Protein AF-A0A2A6FFE0-F1 (afdb_monomer)

Structure (mmCIF, N/CA/C/O backbone):
data_AF-A0A2A6FFE0-F1
#
_entry.id   AF-A0A2A6FFE0-F1
#
loop_
_atom_site.group_PDB
_atom_site.id
_atom_site.type_symbol
_atom_site.label_atom_id
_atom_site.label_alt_id
_atom_site.label_comp_id
_atom_site.label_asym_id
_atom_site.label_entity_id
_atom_site.label_seq_id
_atom_site.pdbx_PDB_ins_code
_atom_site.Cartn_x
_atom_site.Cartn_y
_atom_site.Cartn_z
_atom_site.occupancy
_atom_site.B_iso_or_equiv
_atom_site.auth_seq_id
_atom_site.auth_comp_id
_atom_site.auth_asym_id
_atom_site.auth_atom_id
_atom_site.pdbx_PDB_model_num
ATOM 1 N N . MET A 1 1 ? 25.923 25.895 -0.706 1.00 37.16 1 MET A N 1
ATOM 2 C CA . MET A 1 1 ? 24.737 25.204 -1.254 1.00 37.16 1 MET A CA 1
ATOM 3 C C . MET A 1 1 ? 25.011 23.716 -1.160 1.00 37.16 1 MET A C 1
ATOM 5 O O . MET A 1 1 ? 25.897 23.252 -1.861 1.00 37.16 1 MET A O 1
ATOM 9 N N . GLY A 1 2 ? 24.360 23.000 -0.243 1.00 40.16 2 GLY A N 1
ATOM 10 C CA . GLY A 1 2 ? 24.416 21.536 -0.259 1.00 40.16 2 GLY A CA 1
ATOM 11 C C . GLY A 1 2 ? 23.530 21.030 -1.398 1.00 40.16 2 GLY A C 1
ATOM 12 O O . GLY A 1 2 ? 22.443 21.592 -1.568 1.00 40.16 2 GLY A O 1
ATOM 13 N N . PRO A 1 3 ? 23.961 20.048 -2.204 1.00 49.41 3 PRO A N 1
ATOM 14 C CA . PRO A 1 3 ? 23.060 19.420 -3.147 1.00 49.41 3 PRO A CA 1
ATOM 15 C C . PRO A 1 3 ? 22.041 18.659 -2.302 1.00 49.41 3 PRO A C 1
ATOM 17 O O . PRO A 1 3 ? 22.361 17.660 -1.664 1.00 49.41 3 PRO A O 1
ATOM 20 N N . GLY A 1 4 ? 20.829 19.200 -2.220 1.00 49.94 4 GLY A N 1
ATOM 21 C CA . GLY A 1 4 ? 19.681 18.408 -1.826 1.00 49.94 4 GLY A CA 1
ATOM 22 C C . GLY A 1 4 ? 19.539 17.343 -2.894 1.00 49.94 4 GLY A C 1
ATOM 23 O O . GLY A 1 4 ? 19.061 17.641 -3.988 1.00 49.94 4 GLY A O 1
ATOM 24 N N . ASP A 1 5 ? 20.040 16.154 -2.584 1.00 46.62 5 ASP A N 1
ATOM 25 C CA . ASP A 1 5 ? 19.750 14.915 -3.277 1.00 46.62 5 ASP A CA 1
ATOM 26 C C . ASP A 1 5 ? 18.234 14.716 -3.215 1.00 46.62 5 ASP A C 1
ATOM 28 O O . ASP A 1 5 ? 17.674 14.108 -2.307 1.00 46.62 5 ASP A O 1
ATOM 32 N N . ARG A 1 6 ? 17.524 15.365 -4.136 1.00 48.56 6 ARG A N 1
ATOM 33 C CA . ARG A 1 6 ? 16.200 14.915 -4.511 1.00 48.56 6 ARG A CA 1
ATOM 34 C C . ARG A 1 6 ? 16.473 13.722 -5.401 1.00 48.56 6 ARG A C 1
ATOM 36 O O . ARG A 1 6 ? 16.582 13.872 -6.616 1.00 48.56 6 ARG A O 1
ATOM 43 N N . THR A 1 7 ? 16.613 12.553 -4.786 1.00 47.91 7 THR A N 1
ATOM 44 C CA . THR A 1 7 ? 16.289 11.295 -5.448 1.00 47.91 7 THR A CA 1
ATOM 45 C C . THR A 1 7 ? 14.805 11.380 -5.817 1.00 47.91 7 THR A C 1
ATOM 47 O O . THR A 1 7 ? 13.934 10.855 -5.137 1.00 47.91 7 THR A O 1
ATOM 50 N N . THR A 1 8 ? 14.479 12.126 -6.875 1.00 50.09 8 THR A N 1
ATOM 51 C CA . THR A 1 8 ? 13.198 12.003 -7.567 1.00 50.09 8 THR A CA 1
ATOM 52 C C . THR A 1 8 ? 13.331 10.753 -8.424 1.00 50.09 8 THR A C 1
ATOM 54 O O . THR A 1 8 ?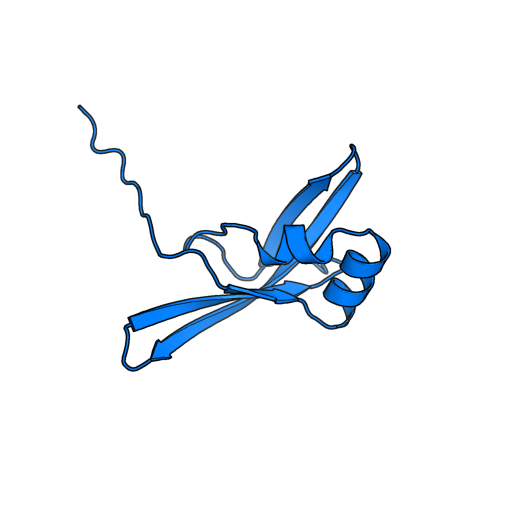 13.489 10.817 -9.641 1.00 50.09 8 THR A O 1
ATOM 57 N N . GLY A 1 9 ? 13.382 9.598 -7.755 1.00 58.19 9 GLY A N 1
ATOM 58 C CA . GLY A 1 9 ? 12.948 8.366 -8.389 1.00 58.19 9 GLY A CA 1
ATOM 59 C C . GLY A 1 9 ? 11.488 8.559 -8.777 1.00 58.19 9 GLY A C 1
ATOM 60 O O . GLY A 1 9 ? 10.752 9.247 -8.069 1.00 58.19 9 GLY A O 1
ATOM 61 N N . GLU A 1 10 ? 11.081 8.034 -9.927 1.00 68.62 10 GLU A N 1
ATOM 62 C CA . GLU A 1 10 ? 9.670 8.087 -10.301 1.00 68.62 10 GLU A CA 1
ATOM 63 C C . GLU A 1 10 ? 8.813 7.440 -9.195 1.00 68.62 10 GLU A C 1
ATOM 65 O O . GLU A 1 10 ? 9.251 6.434 -8.619 1.00 68.62 10 GLU A O 1
ATOM 70 N N . PRO A 1 11 ? 7.636 8.014 -8.872 1.00 78.25 11 PRO A N 1
ATOM 71 C CA . PRO A 1 11 ? 6.775 7.512 -7.806 1.00 78.25 11 PRO A CA 1
ATOM 72 C C . PRO A 1 11 ? 6.459 6.032 -8.023 1.00 78.25 11 PRO A C 1
ATOM 74 O O . PRO A 1 11 ? 6.211 5.592 -9.152 1.00 78.25 11 PRO A O 1
ATOM 77 N N . ALA A 1 12 ? 6.462 5.250 -6.942 1.00 89.19 12 ALA A N 1
ATOM 78 C CA . ALA A 1 12 ? 6.083 3.850 -7.027 1.00 89.19 12 ALA A CA 1
ATOM 79 C C . ALA A 1 12 ? 4.605 3.700 -7.414 1.00 89.19 12 ALA A C 1
ATOM 81 O O . ALA A 1 12 ? 3.729 4.380 -6.887 1.00 89.19 12 ALA A O 1
ATOM 82 N N . ILE A 1 13 ? 4.312 2.736 -8.284 1.00 93.00 13 ILE A N 1
ATOM 83 C CA . ILE A 1 13 ? 2.950 2.264 -8.516 1.00 93.00 13 ILE A CA 1
ATOM 84 C C . ILE A 1 13 ? 2.507 1.491 -7.274 1.00 93.00 13 ILE A C 1
ATOM 86 O O . ILE A 1 13 ? 3.116 0.480 -6.913 1.00 93.00 13 ILE A O 1
ATOM 90 N N . ILE A 1 14 ? 1.432 1.945 -6.636 1.00 95.06 14 ILE A N 1
ATOM 91 C CA . ILE A 1 14 ? 0.863 1.290 -5.460 1.00 95.06 14 ILE A CA 1
ATOM 92 C C . ILE A 1 14 ? -0.229 0.310 -5.883 1.00 95.06 14 ILE A C 1
ATOM 94 O O . ILE A 1 14 ? -1.185 0.670 -6.565 1.00 95.06 14 ILE A O 1
ATOM 98 N N . ILE A 1 15 ? -0.104 -0.938 -5.439 1.00 95.62 15 ILE A N 1
ATOM 99 C CA . ILE A 1 15 ? -1.088 -2.001 -5.642 1.00 95.62 15 ILE A CA 1
ATOM 100 C C . ILE A 1 15 ? -1.616 -2.449 -4.282 1.00 95.62 15 ILE A C 1
ATOM 102 O O . ILE A 1 15 ? -0.849 -2.807 -3.393 1.00 95.62 15 ILE A O 1
ATOM 106 N N . LEU A 1 16 ? -2.934 -2.487 -4.116 1.00 95.69 16 LEU A N 1
ATOM 107 C CA . LEU A 1 16 ? -3.564 -3.008 -2.904 1.00 95.69 16 LEU A CA 1
ATOM 108 C C . LEU A 1 16 ? -3.884 -4.500 -3.052 1.00 95.69 16 LEU A C 1
ATOM 110 O O . LEU A 1 16 ? -4.422 -4.927 -4.078 1.00 95.69 16 LEU A O 1
ATOM 114 N N . THR A 1 17 ? -3.633 -5.301 -2.013 1.00 96.44 17 THR A N 1
ATOM 115 C CA . THR A 1 17 ? -4.232 -6.643 -1.929 1.00 96.44 17 THR A CA 1
ATOM 116 C C . THR A 1 17 ? -5.759 -6.549 -1.895 1.00 96.44 17 THR A C 1
ATOM 118 O O . THR A 1 17 ? -6.337 -5.498 -1.617 1.00 96.44 17 THR A O 1
ATOM 121 N N . VAL A 1 18 ? -6.450 -7.668 -2.125 1.00 95.81 18 VAL A N 1
ATOM 122 C CA . VAL A 1 18 ? -7.919 -7.710 -2.021 1.00 95.81 18 VAL A CA 1
ATOM 123 C C . VAL A 1 18 ? -8.393 -7.260 -0.632 1.00 95.81 18 VAL A C 1
ATOM 125 O O . VAL A 1 18 ? -9.357 -6.500 -0.535 1.00 95.81 18 VAL A O 1
ATOM 128 N N . ALA A 1 19 ? -7.700 -7.677 0.433 1.00 94.56 19 ALA A N 1
ATOM 129 C CA . ALA A 1 19 ? -8.034 -7.302 1.804 1.00 94.56 19 ALA A CA 1
ATOM 130 C C . ALA A 1 19 ? -7.786 -5.807 2.067 1.00 94.56 19 ALA A C 1
ATOM 132 O O . ALA A 1 19 ? -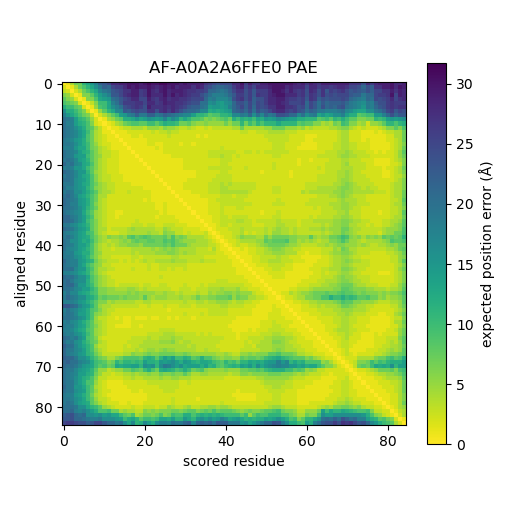8.688 -5.117 2.553 1.00 94.56 19 ALA A O 1
ATOM 133 N N . ALA A 1 20 ? -6.625 -5.282 1.653 1.00 95.69 20 ALA A N 1
ATOM 134 C CA . ALA A 1 20 ? -6.308 -3.857 1.741 1.00 95.69 20 ALA A CA 1
ATOM 135 C C . ALA A 1 20 ? -7.283 -2.993 0.950 1.00 95.69 20 ALA A C 1
ATOM 137 O O . ALA A 1 20 ? -7.784 -2.000 1.472 1.00 95.69 20 ALA A O 1
ATOM 138 N N . ARG A 1 21 ? -7.624 -3.397 -0.275 1.00 95.81 21 ARG A N 1
ATOM 139 C CA . ARG A 1 21 ? -8.567 -2.669 -1.124 1.00 95.81 21 ARG A CA 1
ATOM 140 C C . ARG A 1 21 ? -9.970 -2.668 -0.540 1.00 95.81 21 ARG A C 1
ATOM 142 O O . ARG A 1 21 ? -10.625 -1.628 -0.543 1.00 95.81 21 ARG A O 1
ATOM 149 N N . HIS A 1 22 ? -10.431 -3.801 -0.012 1.00 96.56 22 HIS A N 1
ATOM 150 C CA . HIS A 1 22 ? -11.732 -3.892 0.646 1.00 96.56 22 HIS A CA 1
ATOM 151 C C . HIS A 1 22 ? -11.794 -2.993 1.889 1.00 96.56 22 HIS A C 1
ATOM 153 O O . HIS A 1 22 ? -12.755 -2.242 2.064 1.00 96.56 22 HIS A O 1
ATOM 159 N N . TYR A 1 23 ? -10.749 -3.013 2.721 1.00 95.44 23 TYR A N 1
ATOM 160 C CA . TYR A 1 23 ? -10.637 -2.113 3.866 1.00 95.44 23 TYR A CA 1
ATOM 161 C C . TYR A 1 23 ? -10.612 -0.641 3.435 1.00 95.44 23 TYR A C 1
ATOM 163 O O . TYR A 1 23 ? -11.434 0.144 3.903 1.00 95.44 23 TYR A O 1
ATOM 171 N N . ALA A 1 24 ? -9.730 -0.271 2.507 1.00 95.38 24 ALA A N 1
ATOM 172 C CA . ALA A 1 24 ? -9.570 1.105 2.051 1.00 95.38 24 ALA A CA 1
ATOM 173 C C . ALA A 1 24 ? -10.848 1.650 1.394 1.00 95.38 24 ALA A C 1
ATOM 175 O O . ALA A 1 24 ? -11.234 2.790 1.640 1.00 95.38 24 ALA A O 1
ATOM 176 N N . SER A 1 25 ? -11.563 0.817 0.633 1.00 95.56 25 SER A N 1
ATOM 177 C CA . SER A 1 25 ? -12.864 1.179 0.055 1.00 95.56 25 SER A CA 1
ATOM 178 C C . SER A 1 25 ? -13.912 1.420 1.141 1.00 95.56 25 SER A C 1
ATOM 180 O O . SER A 1 25 ? -14.636 2.410 1.087 1.00 95.56 25 SER A O 1
ATOM 182 N N . LYS A 1 26 ? -13.960 0.565 2.173 1.00 95.38 26 LYS A N 1
ATOM 183 C CA . LYS A 1 26 ? -14.868 0.734 3.319 1.00 95.38 26 LYS A CA 1
ATOM 184 C C . LYS A 1 26 ? -14.605 2.033 4.090 1.00 95.38 26 LYS A C 1
ATOM 186 O O . LYS A 1 26 ? -15.548 2.605 4.626 1.00 95.38 26 LYS A O 1
ATOM 191 N N . GLN A 1 27 ? -13.352 2.484 4.143 1.00 94.50 27 GLN A N 1
ATOM 192 C CA . GLN A 1 27 ? -12.961 3.736 4.802 1.00 94.50 27 GLN A CA 1
ATOM 193 C C . GLN A 1 27 ? -12.996 4.962 3.872 1.00 94.50 27 GLN A C 1
ATOM 195 O O . GLN A 1 27 ? -12.768 6.076 4.336 1.00 94.50 27 GLN A O 1
ATOM 200 N N . GLY A 1 28 ? -13.267 4.790 2.572 1.00 94.75 28 GLY A N 1
ATOM 201 C CA . GLY A 1 28 ? -13.227 5.887 1.598 1.00 94.75 28 GLY A CA 1
ATOM 202 C C . GLY A 1 28 ? -11.824 6.482 1.406 1.00 94.75 28 GLY A C 1
ATOM 203 O O . GLY A 1 28 ? -11.684 7.702 1.287 1.00 94.75 28 GLY A O 1
ATOM 204 N N . ILE A 1 29 ? -10.791 5.629 1.442 1.00 95.44 29 ILE A N 1
ATOM 205 C CA . ILE A 1 29 ? -9.371 6.017 1.324 1.00 95.44 29 ILE A CA 1
ATOM 206 C C . ILE A 1 29 ? -8.617 5.290 0.204 1.00 95.44 29 ILE A C 1
ATOM 208 O O . ILE A 1 29 ? -7.405 5.428 0.106 1.00 95.44 29 ILE A O 1
ATOM 212 N N . ALA A 1 30 ? -9.294 4.476 -0.612 1.00 93.81 30 ALA A N 1
ATOM 213 C CA . ALA A 1 30 ? -8.630 3.666 -1.639 1.00 93.81 30 ALA A CA 1
ATOM 214 C C . ALA A 1 30 ? -7.815 4.523 -2.621 1.00 93.81 30 ALA A C 1
ATOM 216 O O . ALA A 1 30 ? -6.628 4.270 -2.793 1.00 93.81 30 ALA A O 1
ATOM 217 N N . GLU A 1 31 ? -8.423 5.577 -3.170 1.00 93.81 31 GLU A N 1
ATOM 218 C CA . GLU A 1 31 ? -7.754 6.492 -4.101 1.00 93.81 31 GLU A CA 1
ATOM 219 C C . GLU A 1 31 ? -6.591 7.246 -3.438 1.00 93.81 31 GLU A C 1
ATOM 221 O O . GLU A 1 31 ? -5.541 7.415 -4.052 1.00 93.81 31 GLU A O 1
ATOM 226 N N . ASP A 1 32 ? -6.727 7.655 -2.170 1.00 94.00 32 ASP A N 1
ATOM 227 C CA . ASP A 1 32 ? -5.638 8.323 -1.443 1.00 94.00 32 ASP A CA 1
ATOM 228 C C . ASP A 1 32 ? -4.440 7.392 -1.230 1.00 94.00 32 ASP A C 1
ATOM 230 O O . ASP A 1 32 ? -3.300 7.835 -1.295 1.00 94.00 32 ASP A O 1
ATOM 234 N N . VAL A 1 33 ? -4.686 6.101 -0.973 1.00 93.06 33 VAL A N 1
ATOM 235 C CA . VAL A 1 33 ? -3.612 5.114 -0.799 1.00 93.06 33 VAL A CA 1
ATOM 236 C C . VAL A 1 33 ? -2.954 4.781 -2.141 1.00 93.06 33 VAL A C 1
ATOM 238 O O . VAL A 1 33 ? -1.733 4.672 -2.211 1.00 93.06 33 VAL A O 1
ATOM 241 N N . GLU A 1 34 ? -3.738 4.649 -3.213 1.00 92.19 34 GLU A N 1
ATOM 242 C CA . GLU A 1 34 ? -3.239 4.363 -4.568 1.00 92.19 34 GLU A CA 1
ATOM 243 C C . GLU A 1 34 ? -2.440 5.534 -5.173 1.00 92.19 34 GLU A C 1
ATOM 245 O O . GLU A 1 34 ? -1.619 5.318 -6.062 1.00 92.19 34 GLU A O 1
ATOM 250 N N . THR A 1 35 ? -2.642 6.758 -4.674 1.00 92.12 35 THR A N 1
ATOM 251 C CA . THR A 1 35 ? -1.937 7.978 -5.111 1.00 92.12 35 THR A CA 1
ATOM 252 C C . THR A 1 35 ? -0.791 8.397 -4.186 1.00 92.12 35 THR A C 1
ATOM 254 O O . THR A 1 35 ? -0.230 9.481 -4.358 1.00 92.12 35 THR A O 1
ATOM 257 N N . LEU A 1 36 ? -0.411 7.553 -3.217 1.00 90.44 36 LEU A N 1
ATOM 258 C CA . LEU A 1 36 ? 0.747 7.815 -2.365 1.00 90.44 36 LEU A CA 1
ATOM 259 C C . LEU A 1 36 ? 2.035 7.879 -3.191 1.00 90.44 36 LEU A C 1
ATOM 261 O O . LEU A 1 36 ? 2.378 6.949 -3.917 1.00 90.44 36 LEU A O 1
ATOM 265 N N . ASP A 1 37 ? 2.788 8.956 -2.993 1.00 89.50 37 ASP A N 1
ATOM 266 C CA . 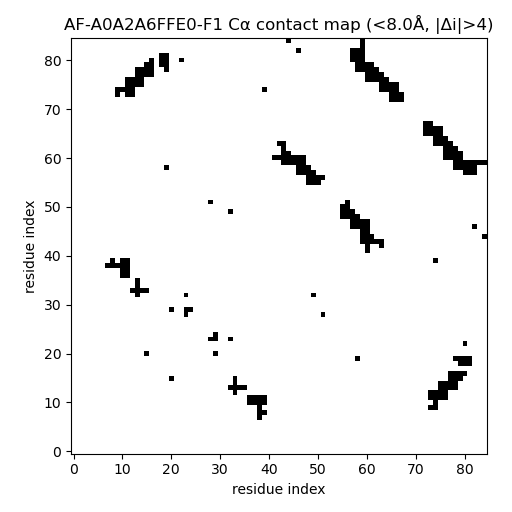ASP 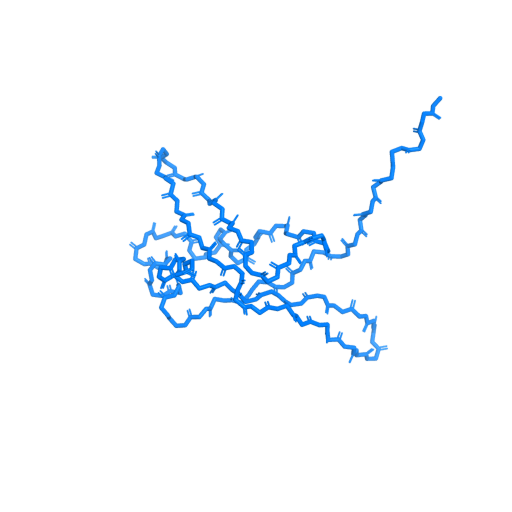A 1 37 ? 4.133 9.120 -3.539 1.00 89.50 37 ASP A CA 1
ATOM 267 C C . ASP A 1 37 ? 5.148 8.413 -2.625 1.00 89.50 37 ASP A C 1
ATOM 269 O O . ASP A 1 37 ? 5.780 9.025 -1.759 1.00 89.50 37 ASP A O 1
ATOM 273 N N . LEU A 1 38 ? 5.220 7.081 -2.739 1.00 87.75 38 LEU A N 1
ATOM 274 C CA . LEU A 1 38 ? 6.216 6.277 -2.031 1.00 87.75 38 LEU A CA 1
ATOM 275 C C . LEU A 1 38 ? 7.500 6.175 -2.859 1.00 87.75 38 LEU A C 1
ATOM 277 O O . LEU A 1 38 ? 7.490 5.735 -4.012 1.00 87.75 38 LEU A O 1
ATOM 281 N N . GLY A 1 39 ? 8.614 6.559 -2.236 1.00 83.62 39 GLY A N 1
ATOM 282 C CA . GLY A 1 39 ? 9.937 6.545 -2.848 1.00 83.62 39 GLY A CA 1
ATOM 283 C C . GLY A 1 39 ? 10.585 5.159 -2.916 1.00 83.62 39 GLY A C 1
ATOM 284 O O . GLY A 1 39 ? 10.126 4.175 -2.331 1.00 83.62 39 GLY A O 1
ATOM 285 N N . SER A 1 40 ? 11.725 5.092 -3.604 1.00 84.19 40 SER A N 1
ATOM 286 C CA . SER A 1 40 ? 12.489 3.854 -3.819 1.00 84.19 40 SER A CA 1
ATOM 287 C C . SER A 1 40 ? 13.072 3.217 -2.558 1.00 84.19 40 SER A C 1
ATOM 289 O O . SER A 1 40 ? 13.484 2.051 -2.612 1.00 84.19 40 SER A O 1
ATOM 291 N N . ASP A 1 41 ? 13.102 3.970 -1.460 1.00 86.94 41 ASP A N 1
ATOM 292 C CA . ASP A 1 41 ? 13.639 3.556 -0.165 1.00 86.94 41 ASP A CA 1
ATOM 293 C C . ASP A 1 41 ? 12.692 2.625 0.602 1.00 86.94 41 ASP A C 1
ATOM 295 O O . ASP A 1 41 ? 13.131 1.948 1.527 1.00 86.94 41 ASP A O 1
ATOM 299 N N . CYS A 1 42 ? 11.420 2.529 0.189 1.00 89.00 42 CYS A N 1
ATOM 300 C CA . CYS A 1 42 ? 10.474 1.581 0.769 1.00 89.00 42 CYS A CA 1
ATOM 301 C C . CYS A 1 42 ? 10.912 0.128 0.526 1.00 89.00 42 CYS A C 1
ATOM 303 O O . CYS A 1 42 ? 11.184 -0.299 -0.607 1.00 89.00 42 CYS A O 1
ATOM 305 N N . ALA A 1 43 ? 10.918 -0.648 1.602 1.00 90.75 43 ALA A N 1
ATOM 306 C CA . ALA A 1 43 ? 11.270 -2.053 1.657 1.00 90.75 43 ALA A CA 1
ATOM 307 C C . ALA A 1 43 ? 10.064 -2.925 2.029 1.00 90.75 43 ALA A C 1
ATOM 309 O O . ALA A 1 43 ? 9.055 -2.471 2.560 1.00 90.75 43 ALA A O 1
ATOM 310 N N . VAL A 1 44 ? 10.171 -4.222 1.734 1.00 93.06 44 VAL A N 1
ATOM 311 C CA . VAL A 1 44 ? 9.193 -5.203 2.220 1.00 93.06 44 VAL A CA 1
ATOM 312 C C . VAL A 1 44 ? 9.294 -5.290 3.742 1.00 93.06 44 VAL A C 1
ATOM 314 O O . VAL A 1 44 ? 10.396 -5.399 4.273 1.00 93.06 44 VAL A O 1
ATOM 317 N N . GLY A 1 45 ? 8.149 -5.274 4.419 1.00 91.62 45 GLY A N 1
ATOM 318 C CA . GLY A 1 45 ? 8.031 -5.205 5.875 1.00 91.62 45 GLY A CA 1
ATOM 319 C C . GLY A 1 45 ? 7.827 -3.786 6.408 1.00 91.62 45 GLY A C 1
ATOM 320 O O . GLY A 1 45 ? 7.457 -3.636 7.571 1.00 91.62 45 GLY A O 1
ATOM 321 N N . ASP A 1 46 ? 8.004 -2.754 5.578 1.00 93.06 46 ASP A N 1
ATOM 322 C CA . ASP A 1 46 ? 7.755 -1.379 6.005 1.00 93.06 46 ASP A CA 1
ATOM 323 C C . ASP A 1 46 ? 6.271 -1.140 6.294 1.00 93.06 46 ASP A C 1
ATOM 325 O O . ASP A 1 46 ? 5.377 -1.631 5.595 1.00 93.06 46 ASP A O 1
ATOM 329 N N . LEU A 1 47 ? 6.020 -0.331 7.324 1.00 93.62 47 LEU A N 1
ATOM 330 C CA . LEU A 1 47 ? 4.688 0.111 7.712 1.00 93.62 47 LEU A CA 1
ATOM 331 C C . LEU A 1 47 ? 4.374 1.463 7.060 1.00 93.62 47 LEU A C 1
ATOM 333 O O . LEU A 1 47 ? 5.036 2.464 7.332 1.00 93.62 47 LEU A O 1
ATOM 337 N N . VAL A 1 48 ? 3.325 1.501 6.246 1.00 92.81 48 VAL A N 1
ATOM 338 C CA . VAL A 1 48 ? 2.791 2.711 5.617 1.00 92.81 48 VAL A CA 1
ATOM 339 C C . VAL A 1 48 ? 1.551 3.152 6.382 1.00 92.81 48 VAL A C 1
ATOM 341 O O . VAL A 1 48 ? 0.551 2.438 6.435 1.00 92.81 48 VAL A O 1
ATOM 344 N N . SER A 1 49 ? 1.608 4.343 6.970 1.00 93.88 49 SER A N 1
ATOM 345 C CA . SER A 1 49 ? 0.515 4.901 7.766 1.00 93.88 49 SER A CA 1
ATOM 346 C C . SER A 1 49 ? -0.097 6.109 7.072 1.00 93.88 49 SER A C 1
ATOM 348 O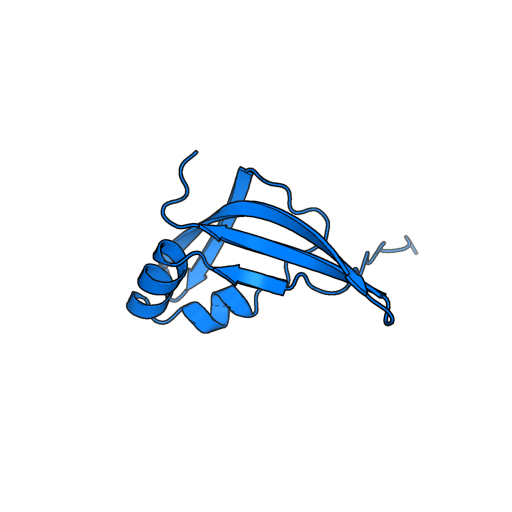 O . SER A 1 49 ? 0.539 7.155 6.964 1.00 93.88 49 SER A O 1
ATOM 350 N N . LEU A 1 50 ? -1.356 5.991 6.655 1.00 93.06 50 LEU A N 1
ATOM 351 C CA . LEU A 1 50 ? -2.144 7.105 6.136 1.00 93.06 50 LEU A CA 1
ATOM 352 C C . LEU A 1 50 ? -2.996 7.697 7.262 1.00 93.06 50 LEU A C 1
ATOM 354 O O . LEU A 1 50 ? -3.778 6.986 7.892 1.00 93.06 50 LEU A O 1
ATOM 358 N N . VAL A 1 51 ? 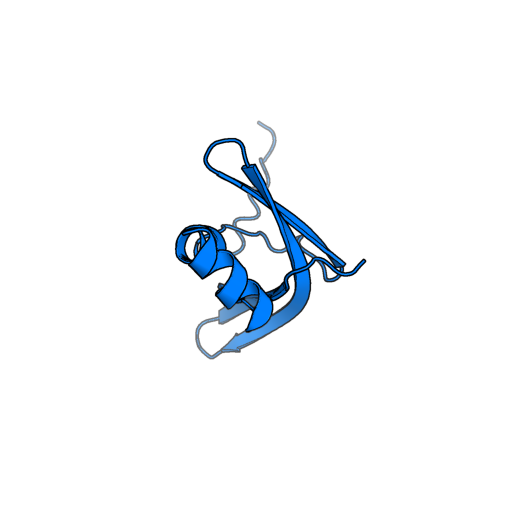-2.880 9.002 7.507 1.00 93.50 51 VAL A N 1
ATOM 359 C CA . VAL A 1 51 ? -3.739 9.715 8.464 1.00 93.50 51 VAL A CA 1
ATOM 360 C C . VAL A 1 51 ? -4.783 10.521 7.698 1.00 93.50 51 VAL A C 1
ATOM 362 O O . VAL A 1 51 ? -4.440 11.487 7.021 1.00 93.50 51 VAL A O 1
ATOM 365 N N . LYS A 1 52 ? -6.063 10.157 7.827 1.00 90.69 52 LYS A N 1
ATOM 366 C CA . LYS A 1 52 ? -7.187 10.870 7.200 1.00 90.69 52 LYS A CA 1
ATOM 367 C C . LYS A 1 52 ? -8.282 11.127 8.229 1.00 90.69 52 LYS A C 1
ATOM 369 O O . LYS A 1 52 ? -8.644 10.240 8.995 1.00 90.69 52 LYS A O 1
ATOM 374 N N . ALA A 1 53 ? -8.781 12.364 8.281 1.00 89.19 53 ALA A N 1
ATOM 375 C CA . ALA A 1 53 ? -9.820 12.789 9.229 1.00 89.19 53 ALA A CA 1
ATOM 376 C C . ALA A 1 53 ? -9.530 12.406 10.703 1.00 89.19 53 ALA A C 1
ATOM 378 O O . ALA A 1 53 ? -10.429 12.035 11.451 1.00 89.19 53 ALA A O 1
ATOM 379 N N . GLY A 1 54 ? -8.258 12.460 11.119 1.00 90.50 54 GLY A N 1
ATOM 380 C CA . GLY A 1 54 ? -7.832 12.115 12.482 1.00 90.50 54 GLY A CA 1
ATOM 381 C C . GLY A 1 54 ? -7.736 10.613 12.781 1.00 90.50 54 GLY A C 1
ATOM 382 O O . GLY A 1 54 ? -7.366 10.250 13.893 1.00 90.50 54 GLY A O 1
ATOM 383 N N . THR A 1 55 ? -8.018 9.742 11.807 1.00 91.50 55 THR A N 1
ATOM 384 C CA . THR A 1 55 ? -7.843 8.288 11.928 1.00 91.50 55 THR A CA 1
ATOM 385 C C . THR A 1 55 ? -6.568 7.853 11.215 1.00 91.50 55 THR A C 1
ATOM 387 O O . THR A 1 55 ? -6.297 8.283 10.094 1.00 91.50 55 THR A O 1
ATOM 390 N N . ARG A 1 56 ? -5.776 7.002 11.875 1.00 93.69 56 ARG A N 1
ATOM 391 C CA . ARG A 1 56 ? -4.592 6.360 11.295 1.00 93.69 56 ARG A CA 1
ATOM 392 C C . ARG A 1 56 ? -4.987 5.016 10.687 1.00 93.69 56 ARG A C 1
ATOM 394 O O . ARG A 1 56 ? -5.618 4.199 11.353 1.00 93.69 56 ARG A O 1
ATOM 401 N N . HIS A 1 57 ? -4.587 4.801 9.443 1.00 93.94 57 HIS A N 1
ATOM 402 C CA . HIS A 1 57 ? -4.787 3.575 8.684 1.00 93.94 57 HIS A CA 1
ATOM 403 C C . HIS A 1 57 ? -3.426 2.994 8.324 1.00 93.94 57 HIS A C 1
ATOM 405 O O . HIS A 1 57 ? -2.649 3.636 7.619 1.00 93.94 57 HIS A O 1
ATOM 411 N N . ASP A 1 58 ? -3.143 1.796 8.820 1.00 94.94 58 ASP A N 1
ATOM 412 C CA . ASP A 1 58 ? -1.841 1.157 8.667 1.00 94.94 58 ASP A CA 1
ATOM 413 C C . ASP A 1 58 ? -1.885 0.040 7.623 1.00 94.94 58 ASP A C 1
ATOM 415 O O . ASP A 1 58 ? -2.783 -0.808 7.633 1.00 94.94 58 ASP A O 1
ATOM 419 N N . PHE A 1 59 ? -0.886 0.028 6.747 1.00 95.50 59 PHE A N 1
ATOM 420 C CA . PHE A 1 59 ? -0.687 -0.953 5.688 1.00 95.50 59 PHE A CA 1
ATOM 421 C C . PHE A 1 59 ? 0.747 -1.477 5.737 1.00 95.50 59 PHE A C 1
ATOM 423 O O . PHE A 1 59 ? 1.669 -0.716 6.019 1.00 95.50 59 PHE A O 1
ATOM 430 N N . ALA A 1 60 ? 0.952 -2.757 5.443 1.00 95.44 60 ALA A N 1
ATOM 431 C CA . ALA A 1 60 ? 2.294 -3.325 5.321 1.00 95.44 60 ALA A CA 1
ATOM 432 C C . ALA A 1 60 ? 2.702 -3.410 3.850 1.00 95.44 60 ALA A C 1
ATOM 434 O O . ALA A 1 60 ? 1.925 -3.889 3.022 1.00 95.44 60 ALA A O 1
ATOM 435 N N . VAL A 1 61 ? 3.933 -3.014 3.524 1.00 95.44 61 VAL A N 1
ATOM 436 C CA . VAL A 1 61 ? 4.539 -3.331 2.227 1.00 95.44 61 VAL A CA 1
ATOM 437 C C . VAL A 1 61 ? 4.878 -4.817 2.224 1.00 95.44 61 VAL A C 1
ATOM 439 O O . VAL A 1 61 ? 5.873 -5.242 2.802 1.00 95.44 61 VAL A O 1
ATOM 442 N N . ILE A 1 62 ? 4.071 -5.636 1.559 1.00 95.31 62 ILE A N 1
ATOM 443 C CA . ILE A 1 62 ? 4.295 -7.091 1.511 1.00 95.31 62 ILE A CA 1
ATOM 444 C C . ILE A 1 62 ? 5.121 -7.523 0.301 1.00 95.31 62 ILE A C 1
ATOM 446 O O . ILE A 1 62 ? 5.638 -8.640 0.251 1.00 95.31 62 ILE A O 1
ATOM 450 N N . ARG A 1 63 ? 5.243 -6.654 -0.707 1.00 95.06 63 ARG A N 1
ATOM 451 C CA . ARG A 1 63 ? 6.000 -6.947 -1.923 1.00 95.06 63 ARG A CA 1
ATOM 452 C C . ARG A 1 63 ? 6.572 -5.680 -2.532 1.00 95.06 63 ARG A C 1
ATOM 454 O O . ARG A 1 63 ? 5.876 -4.682 -2.677 1.00 95.06 63 ARG A O 1
ATOM 461 N N . ARG A 1 64 ? 7.825 -5.786 -2.967 1.00 94.62 64 ARG A N 1
ATOM 462 C CA . ARG A 1 64 ? 8.539 -4.783 -3.753 1.00 94.62 64 ARG A CA 1
ATOM 463 C C . ARG A 1 64 ? 8.975 -5.408 -5.067 1.00 94.62 64 ARG A C 1
ATOM 465 O O . ARG A 1 64 ? 9.636 -6.449 -5.059 1.00 94.62 64 ARG A O 1
ATOM 472 N N . ARG A 1 65 ? 8.610 -4.799 -6.191 1.00 94.06 65 ARG A N 1
ATOM 473 C CA . ARG A 1 65 ? 8.908 -5.326 -7.523 1.00 94.06 65 ARG A CA 1
ATOM 474 C C . ARG A 1 65 ? 9.367 -4.214 -8.453 1.00 94.06 65 ARG A C 1
ATOM 476 O O . ARG A 1 65 ? 8.683 -3.218 -8.615 1.00 94.06 65 ARG A O 1
ATOM 483 N N . TRP A 1 66 ? 10.490 -4.434 -9.126 1.00 92.94 66 TRP A N 1
ATOM 484 C CA . TRP A 1 66 ? 10.886 -3.612 -10.266 1.00 92.94 66 TRP A CA 1
ATOM 485 C C . TRP A 1 66 ? 10.300 -4.198 -11.548 1.00 92.94 66 TRP A C 1
ATOM 487 O O . TRP A 1 66 ? 10.440 -5.396 -11.814 1.00 92.94 66 TRP A O 1
ATOM 497 N N . ILE A 1 67 ? 9.640 -3.359 -12.336 1.00 91.06 67 ILE A N 1
ATOM 498 C CA . ILE A 1 67 ? 9.110 -3.696 -13.653 1.00 91.06 67 ILE A CA 1
ATOM 499 C C . ILE A 1 67 ? 9.996 -2.999 -14.682 1.00 91.06 67 ILE A C 1
ATOM 501 O O . ILE A 1 67 ? 9.963 -1.780 -14.810 1.00 91.06 67 ILE A O 1
ATOM 505 N N . ALA A 1 68 ? 10.809 -3.776 -15.398 1.00 91.06 68 ALA A N 1
ATOM 506 C CA . ALA A 1 68 ? 11.593 -3.280 -16.524 1.00 91.06 68 ALA A CA 1
ATOM 507 C C . ALA A 1 68 ? 10.772 -3.408 -17.816 1.00 91.06 68 ALA A C 1
ATOM 509 O O . ALA A 1 68 ? 10.309 -4.500 -18.153 1.00 91.06 68 ALA A O 1
ATOM 510 N N . GLY A 1 69 ? 10.594 -2.301 -18.532 1.00 87.12 69 GLY A N 1
ATOM 511 C CA . GLY A 1 69 ? 9.888 -2.230 -19.808 1.00 87.12 69 GLY A CA 1
ATOM 512 C C . GLY A 1 69 ? 10.676 -1.439 -20.851 1.00 87.12 69 GLY A C 1
ATOM 513 O O . GLY A 1 69 ? 11.731 -0.878 -20.565 1.00 87.12 69 GLY A O 1
ATOM 514 N N . GLY A 1 70 ? 10.153 -1.369 -22.079 1.00 83.88 70 GLY A N 1
ATOM 515 C CA . GLY A 1 70 ? 10.819 -0.660 -23.182 1.00 83.88 70 GLY A CA 1
ATOM 516 C C . GLY A 1 70 ? 11.014 0.845 -22.947 1.00 83.88 70 GLY A C 1
ATOM 517 O O . GLY A 1 70 ? 11.830 1.463 -23.622 1.00 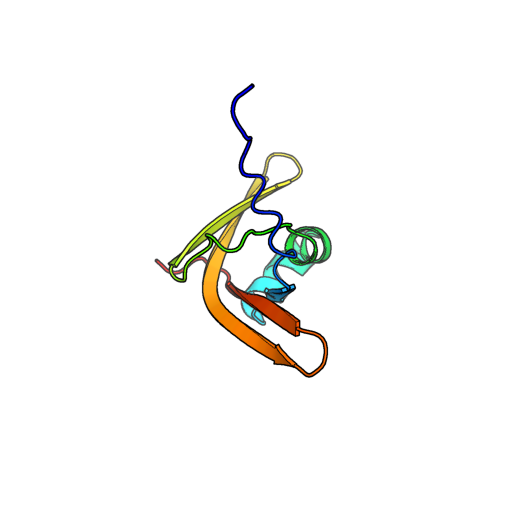83.88 70 GLY A O 1
ATOM 518 N N . THR A 1 71 ? 10.287 1.428 -21.992 1.00 80.00 71 THR A N 1
ATOM 519 C CA . THR A 1 71 ? 10.307 2.858 -21.658 1.00 80.00 71 THR A CA 1
ATOM 520 C C . THR A 1 71 ? 11.069 3.185 -20.373 1.00 80.00 71 THR A C 1
ATOM 522 O O . THR A 1 71 ? 11.218 4.362 -20.064 1.00 80.00 71 THR A O 1
ATOM 525 N N . GLY A 1 72 ? 11.553 2.187 -19.622 1.0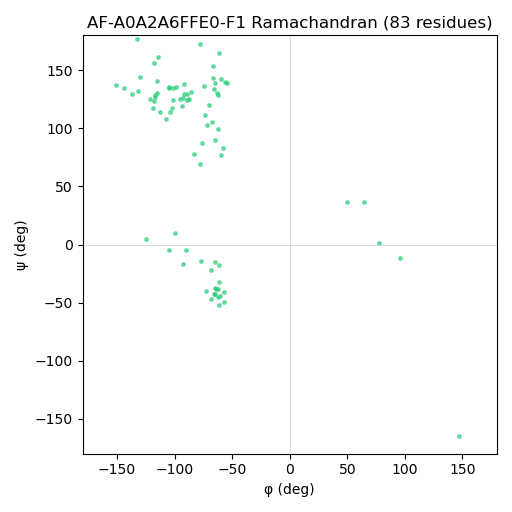0 87.00 72 GLY A N 1
ATOM 526 C CA . GLY A 1 72 ? 12.256 2.419 -18.358 1.00 87.00 72 GLY A CA 1
ATOM 527 C C . GLY A 1 72 ? 12.047 1.325 -17.314 1.00 87.00 72 GLY A C 1
ATOM 528 O O . GLY A 1 72 ? 11.602 0.217 -17.618 1.00 87.00 72 GLY A O 1
ATOM 529 N N . ILE A 1 73 ? 12.399 1.649 -16.070 1.00 89.12 73 ILE A N 1
ATOM 530 C CA . ILE A 1 73 ? 12.225 0.785 -14.902 1.00 89.12 73 ILE A CA 1
ATOM 531 C C . ILE A 1 73 ? 11.272 1.493 -13.942 1.00 89.12 73 ILE A C 1
ATOM 533 O O . ILE A 1 73 ? 11.557 2.605 -13.511 1.00 89.12 73 ILE A O 1
ATOM 537 N N . THR A 1 74 ? 10.177 0.833 -13.581 1.00 90.81 74 THR A N 1
ATOM 538 C CA . THR A 1 74 ? 9.177 1.370 -12.651 1.00 90.81 74 THR A CA 1
ATOM 539 C C . THR A 1 74 ? 9.126 0.522 -11.388 1.00 90.81 74 THR A C 1
ATOM 541 O O . THR A 1 74 ? 9.233 -0.707 -11.447 1.00 90.81 74 THR A O 1
ATOM 544 N N . LEU A 1 75 ? 8.980 1.172 -10.235 1.00 92.31 75 LEU A N 1
ATOM 545 C CA . LEU A 1 75 ? 8.781 0.496 -8.959 1.00 92.31 75 LEU A CA 1
ATOM 546 C C . LEU A 1 75 ? 7.295 0.206 -8.753 1.00 92.31 75 LEU A C 1
ATOM 548 O O . LEU A 1 75 ? 6.466 1.092 -8.897 1.00 92.31 75 LEU A O 1
ATOM 552 N N . GLU A 1 76 ? 6.968 -1.024 -8.384 1.00 94.31 76 GLU A N 1
ATOM 553 C CA . GLU A 1 76 ? 5.642 -1.450 -7.946 1.00 94.31 76 GLU A CA 1
ATOM 554 C C . GLU A 1 76 ? 5.739 -1.914 -6.486 1.00 94.31 76 GLU A C 1
ATOM 556 O O . GLU A 1 76 ? 6.569 -2.769 -6.141 1.00 94.31 76 GLU A O 1
ATOM 561 N N . LEU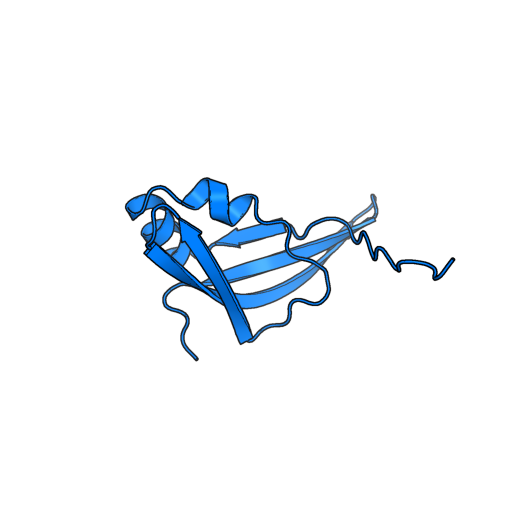 A 1 77 ? 4.892 -1.356 -5.624 1.00 95.44 77 LEU A N 1
ATOM 562 C CA . LEU A 1 77 ? 4.767 -1.727 -4.217 1.00 95.44 77 LEU A CA 1
ATOM 563 C C . LEU A 1 77 ? 3.385 -2.320 -3.974 1.00 95.44 77 LEU A C 1
ATOM 565 O O . LEU A 1 77 ? 2.373 -1.736 -4.350 1.00 95.44 77 LEU A O 1
ATOM 569 N N . THR A 1 78 ? 3.334 -3.482 -3.327 1.00 95.88 78 THR A N 1
ATOM 570 C CA . THR A 1 78 ? 2.068 -4.084 -2.901 1.00 95.88 78 THR A CA 1
ATOM 571 C C . THR A 1 78 ? 1.846 -3.847 -1.417 1.00 95.88 78 THR A C 1
ATOM 573 O O . THR A 1 78 ? 2.679 -4.252 -0.601 1.00 95.88 78 THR A O 1
ATOM 576 N N . LEU A 1 79 ? 0.710 -3.243 -1.079 1.00 95.94 79 LEU A N 1
ATOM 577 C CA . LEU A 1 79 ? 0.287 -2.965 0.288 1.00 95.94 79 LEU A CA 1
ATOM 578 C C . LEU A 1 79 ? -0.815 -3.930 0.733 1.00 95.94 79 LEU A C 1
ATOM 580 O O . LEU A 1 79 ? -1.777 -4.165 -0.005 1.00 95.94 79 LEU A O 1
ATOM 584 N N . ASP A 1 80 ? -0.690 -4.450 1.952 1.00 95.88 80 ASP A N 1
ATOM 585 C CA . ASP A 1 80 ? -1.671 -5.334 2.587 1.00 95.88 80 ASP A CA 1
ATOM 586 C C . ASP A 1 80 ? -2.274 -4.737 3.867 1.00 95.88 80 ASP A C 1
ATOM 588 O O . ASP A 1 80 ? -1.678 -3.871 4.514 1.00 95.88 80 ASP A O 1
ATOM 592 N N . HIS A 1 81 ? -3.471 -5.213 4.223 1.00 89.75 81 HIS A N 1
ATOM 593 C CA . HIS A 1 81 ? -4.159 -4.885 5.469 1.00 89.75 81 HIS A CA 1
ATOM 594 C C . HIS A 1 81 ? -4.924 -6.115 6.000 1.00 89.75 81 HIS A C 1
ATOM 596 O O . HIS A 1 81 ? -5.687 -6.717 5.240 1.00 89.75 81 HIS A O 1
ATOM 602 N N . PRO A 1 82 ? -4.845 -6.438 7.305 1.00 86.88 82 PRO A N 1
ATOM 603 C CA . PRO A 1 82 ? -4.068 -5.740 8.330 1.00 86.88 82 PRO A CA 1
ATOM 604 C C . PRO A 1 82 ? -2.563 -5.869 8.086 1.00 86.88 82 PRO A C 1
ATOM 606 O O . PRO A 1 82 ? -2.119 -6.832 7.472 1.00 86.88 82 PRO A O 1
ATOM 609 N N . ALA A 1 83 ? -1.782 -4.905 8.573 1.00 77.38 83 ALA A N 1
ATOM 610 C CA . ALA A 1 83 ? -0.330 -5.021 8.590 1.00 77.38 83 ALA A CA 1
ATOM 611 C C . ALA A 1 83 ? 0.057 -6.173 9.536 1.00 77.38 83 ALA A C 1
ATOM 613 O O . ALA A 1 83 ? 0.159 -5.981 10.748 1.00 77.38 83 ALA A O 1
ATOM 614 N N . GLN A 1 84 ? 0.166 -7.394 9.010 1.00 65.50 84 GLN A N 1
ATOM 615 C CA . GLN A 1 84 ? 0.723 -8.513 9.762 1.00 65.50 84 GLN A CA 1
ATOM 616 C C . GLN A 1 84 ? 2.234 -8.290 9.852 1.00 65.50 84 GLN A C 1
ATOM 618 O O . GLN A 1 84 ? 2.919 -8.290 8.830 1.00 65.50 84 GLN A O 1
ATOM 623 N N . ALA A 1 85 ? 2.702 -8.008 11.069 1.00 49.66 85 ALA A N 1
ATOM 624 C CA . ALA A 1 85 ? 4.118 -7.943 11.420 1.00 49.66 85 ALA A CA 1
ATOM 625 C C . ALA A 1 85 ? 4.726 -9.347 11.533 1.00 49.66 85 ALA A C 1
ATOM 627 O O . ALA A 1 85 ? 3.988 -10.270 11.956 1.00 49.66 85 ALA A O 1
#

Organism: NCBI:txid2037900

Nearest PDB structures (foldseek):
  4njv-assembly1_B  TM=4.341E-01  e=1.167E+00  Human immunodeficiency virus 1
  1b6j-assembly1_A  TM=4.205E-01  e=1.416E+00  Human immunodeficiency virus 1
  1bdr-assembly1_B  TM=4.287E-01  e=1.957E+00  Human immunodeficiency virus 1
  2p3a-assembly1_B  TM=4.223E-01  e=2.228E+00  Human immunodeficiency virus 1
  3ia9-assembly3_B  TM=4.216E-01  e=2.228E+00  unclassified

Foldseek 3Di:
DDPPPPPPPPFAQEAEDPQRCVVCVVVVNNVVRRPDRDDPPDDFQDWDWDADPNDIDIWGFNDWDWDQDPVGIHIYTYTYPPSDD

pLDDT: mean 86.26, std 15.19, range [37.16, 96.56]

Secondary structure (DSSP, 8-state):
--------PPPPEEEE-HHHHHHHHHHT-HHHHHT----TT--TTPEEEEEETTEEEEEEEEEEEEEEETTEEEEEEEEESS---

Solvent-accessible surface area (backbone atoms only — not comparable to full-atom values): 5107 Å² total; per-residue (Å²): 133,80,83,77,81,73,80,76,56,74,62,27,47,52,40,63,37,74,54,24,40,53,52,25,51,77,70,75,38,42,68,64,58,49,65,44,79,46,60,84,83,71,49,65,74,39,78,47,72,50,75,55,98,90,41,79,46,62,26,20,25,74,37,73,45,80,46,78,54,100,88,49,76,45,45,36,36,32,31,31,39,75,52,79,129

Mean predicted aligned error: 6.71 Å

Sequence (85 aa):
MGPGDRTTGEPAIIILTVAARHYASKQGIAEDVETLDLGSDCAVGDLVSLVKAGTRHDFAVIRRRWIAGGTGITLELTLDHPAQA

Radius of gyration: 14.05 Å; Cα contacts (8 Å, |Δi|>4): 139; chains: 1; bounding box: 40×34×36 Å